Protein AF-A0A3B4XL47-F1 (afdb_monomer_lite)

Sequence (138 aa):
MLAELKRKATQGQLFFLTLLDKLMFMCDVRRRKNTSVSRYYISHEHPVGSTTPDNMAGIGAFLKNAWNKEPVILASCAIGVIGVAIPFISPITKYTGMINSAVPYNYPVPVRDDGNMPDVPAHPSEPKGNNLEWLKNL

Structure (mmCIF, N/CA/C/O backbone):
data_AF-A0A3B4XL47-F1
#
_entry.id   AF-A0A3B4XL47-F1
#
loop_
_atom_site.group_PDB
_atom_site.id
_ato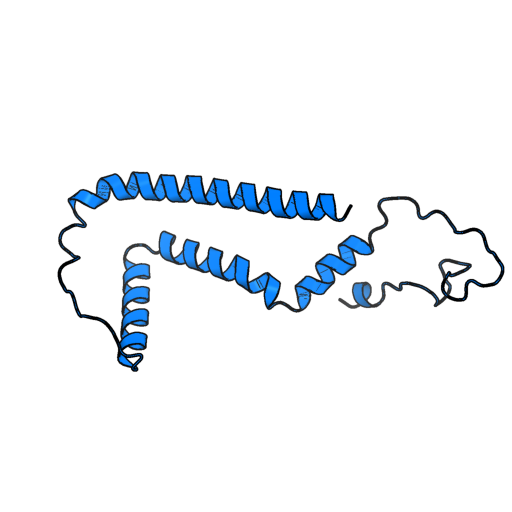m_site.type_symbol
_atom_site.label_atom_id
_atom_site.label_alt_id
_atom_site.label_comp_id
_atom_site.label_asym_id
_atom_site.label_entity_id
_atom_site.label_seq_id
_atom_site.pdbx_PDB_ins_code
_atom_site.Cartn_x
_atom_site.Cartn_y
_atom_site.Cartn_z
_atom_site.occupancy
_atom_site.B_iso_or_equiv
_atom_site.auth_seq_id
_atom_site.auth_comp_id
_atom_site.auth_asym_id
_atom_site.auth_atom_id
_atom_site.pdbx_PDB_model_num
ATOM 1 N N . MET A 1 1 ? -17.818 5.069 -0.609 1.00 46.66 1 MET A N 1
ATOM 2 C CA . MET A 1 1 ? -16.400 5.343 -0.274 1.00 46.66 1 MET A CA 1
ATOM 3 C C . MET A 1 1 ? -15.433 4.351 -0.934 1.00 46.66 1 MET A C 1
ATOM 5 O O . MET A 1 1 ? -14.543 4.796 -1.645 1.00 46.66 1 MET A O 1
ATOM 9 N N . LEU A 1 2 ? -15.646 3.029 -0.821 1.00 39.09 2 LEU A N 1
ATOM 10 C CA . LEU A 1 2 ? -14.848 1.999 -1.523 1.00 39.09 2 LEU A CA 1
ATOM 11 C C . LEU A 1 2 ? -14.862 2.155 -3.063 1.00 39.09 2 LEU A C 1
ATOM 13 O O . LEU A 1 2 ? -13.844 1.980 -3.725 1.00 39.09 2 LEU A O 1
ATOM 17 N N . ALA A 1 3 ? -16.003 2.571 -3.627 1.00 40.97 3 ALA A N 1
ATOM 18 C CA . ALA A 1 3 ? -16.136 2.898 -5.049 1.00 40.97 3 ALA A CA 1
ATOM 19 C C . ALA A 1 3 ? -15.333 4.148 -5.469 1.00 40.97 3 ALA A C 1
ATOM 21 O O . ALA A 1 3 ? -14.905 4.241 -6.614 1.00 40.97 3 ALA A O 1
ATOM 22 N N . GLU A 1 4 ? -15.074 5.078 -4.545 1.00 45.44 4 GLU A N 1
ATOM 23 C CA . GLU A 1 4 ? -14.363 6.335 -4.816 1.00 45.44 4 GLU A CA 1
ATOM 24 C C . GLU A 1 4 ? -12.845 6.139 -4.797 1.00 45.44 4 GLU A C 1
ATOM 26 O O . GLU A 1 4 ? -12.133 6.682 -5.638 1.00 45.44 4 GLU A O 1
ATOM 31 N N . LEU A 1 5 ? -12.357 5.280 -3.897 1.00 47.66 5 LEU A N 1
ATOM 32 C CA . LEU A 1 5 ? -10.972 4.800 -3.890 1.00 47.66 5 LEU A CA 1
ATOM 33 C C . LEU A 1 5 ? -10.679 3.927 -5.107 1.00 47.66 5 LEU A C 1
ATOM 35 O O . LEU A 1 5 ? -9.641 4.107 -5.740 1.00 47.66 5 LEU A O 1
ATOM 39 N N . LYS A 1 6 ? -11.615 3.049 -5.499 1.00 46.25 6 LYS A N 1
ATOM 40 C CA . LYS A 1 6 ? -11.490 2.281 -6.743 1.00 46.25 6 LYS A CA 1
ATOM 41 C C . LYS A 1 6 ? -11.499 3.211 -7.957 1.00 46.25 6 LYS A C 1
ATOM 43 O O . LYS A 1 6 ? -10.642 3.060 -8.813 1.00 46.25 6 LYS A O 1
ATOM 48 N N . ARG A 1 7 ? -12.358 4.242 -7.990 1.00 44.91 7 ARG A N 1
ATOM 49 C CA . ARG A 1 7 ? -12.332 5.273 -9.042 1.00 44.91 7 ARG A CA 1
ATOM 50 C C . ARG A 1 7 ? -11.042 6.084 -9.059 1.00 44.91 7 ARG A C 1
ATOM 52 O O . ARG A 1 7 ? -10.542 6.315 -10.146 1.00 44.91 7 ARG A O 1
ATOM 59 N N . LYS A 1 8 ? -10.461 6.482 -7.923 1.00 45.94 8 LYS A N 1
ATOM 60 C CA . LYS A 1 8 ? -9.172 7.203 -7.900 1.00 45.94 8 LYS A CA 1
ATOM 61 C C . LYS A 1 8 ? -7.982 6.309 -8.259 1.00 45.94 8 LYS A C 1
ATOM 63 O O . LYS A 1 8 ? -7.092 6.774 -8.963 1.00 45.94 8 LYS A O 1
ATOM 68 N N . ALA A 1 9 ? -7.996 5.032 -7.877 1.00 48.78 9 ALA A N 1
ATOM 69 C CA . ALA A 1 9 ? -7.013 4.047 -8.330 1.00 48.78 9 ALA A CA 1
ATOM 70 C C . ALA A 1 9 ? -7.144 3.773 -9.839 1.00 48.78 9 ALA A C 1
ATOM 72 O O . ALA A 1 9 ? -6.142 3.766 -10.547 1.00 48.78 9 ALA A O 1
ATOM 73 N N . THR A 1 10 ? -8.371 3.642 -10.357 1.00 46.25 10 THR A N 1
ATOM 74 C CA . THR A 1 10 ? -8.649 3.483 -11.792 1.00 46.25 10 THR A CA 1
ATOM 75 C C . THR A 1 10 ? -8.356 4.760 -12.576 1.00 46.25 10 THR A C 1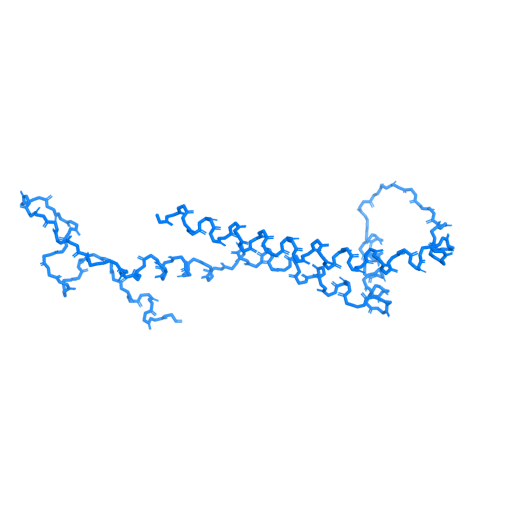
ATOM 77 O O . THR A 1 10 ? -7.837 4.661 -13.677 1.00 46.25 10 THR A O 1
ATOM 80 N N . GLN A 1 11 ? -8.614 5.955 -12.034 1.00 46.81 11 GLN A N 1
ATOM 81 C CA . GLN A 1 11 ? -8.317 7.220 -12.710 1.00 46.81 11 GLN A CA 1
ATOM 82 C C . GLN A 1 11 ? -6.816 7.531 -12.687 1.00 46.81 11 GLN A C 1
ATOM 84 O O . GLN A 1 11 ? -6.295 8.003 -13.689 1.00 46.81 11 GLN A O 1
ATOM 89 N N . GLY A 1 12 ? -6.110 7.204 -11.599 1.00 52.88 12 GLY A N 1
ATOM 90 C CA . GLY A 1 12 ? -4.647 7.228 -11.543 1.00 52.88 12 GLY A CA 1
ATOM 91 C C . GLY A 1 12 ? -4.023 6.222 -12.512 1.00 52.88 12 GLY A C 1
ATOM 92 O O . GLY A 1 12 ? -3.102 6.580 -13.242 1.00 52.88 12 GLY A O 1
ATOM 93 N N . GLN A 1 13 ? -4.583 5.009 -12.614 1.00 49.97 13 GLN A N 1
ATOM 94 C CA . GLN A 1 13 ? -4.195 4.042 -13.645 1.00 49.97 13 GLN A CA 1
ATOM 95 C C . GLN A 1 13 ? -4.476 4.557 -15.057 1.00 49.97 13 GLN A C 1
ATOM 97 O O . GLN A 1 13 ? -3.605 4.427 -15.904 1.00 49.97 13 GLN A O 1
ATOM 102 N N . LEU A 1 14 ? -5.641 5.158 -15.327 1.00 51.78 14 LEU A N 1
ATOM 103 C CA . LEU A 1 14 ? -5.985 5.703 -16.646 1.00 51.78 14 LEU A CA 1
ATOM 104 C C . LEU A 1 14 ? -5.085 6.892 -17.012 1.00 51.78 14 LEU A C 1
ATOM 106 O O . LEU A 1 14 ? -4.706 7.045 -18.168 1.00 51.78 14 LEU A O 1
ATOM 110 N N . PHE A 1 15 ? -4.702 7.724 -16.040 1.00 53.91 15 PHE A N 1
ATOM 111 C CA . PHE A 1 15 ? -3.757 8.824 -16.251 1.00 53.91 15 PHE A CA 1
ATOM 112 C C . PHE A 1 15 ? -2.340 8.301 -16.526 1.00 53.91 15 PHE A C 1
ATOM 114 O O . PHE A 1 15 ? -1.658 8.804 -17.412 1.00 53.91 15 PHE A O 1
ATOM 121 N N . PHE A 1 16 ? -1.914 7.248 -15.823 1.00 55.06 16 PHE A N 1
ATOM 122 C CA . PHE A 1 16 ? -0.626 6.592 -16.053 1.00 55.06 16 PHE A CA 1
ATOM 123 C C . PHE A 1 16 ? -0.598 5.828 -17.387 1.00 55.06 16 PHE A C 1
ATOM 125 O O . PHE A 1 16 ? 0.388 5.916 -18.106 1.00 55.06 16 PHE A O 1
ATOM 132 N N . LEU A 1 17 ? -1.694 5.158 -17.761 1.00 56.34 17 LEU A N 1
ATOM 133 C CA . LEU A 1 17 ? -1.889 4.486 -19.053 1.00 56.34 17 LEU A CA 1
ATOM 134 C C . LEU A 1 17 ? -1.945 5.484 -20.212 1.00 56.34 17 LEU A C 1
ATOM 136 O O . LEU A 1 17 ? -1.297 5.258 -21.219 1.00 56.34 17 LEU A O 1
ATOM 140 N N . THR A 1 18 ? -2.624 6.625 -20.067 1.00 59.47 18 THR A N 1
ATOM 141 C CA . THR A 1 18 ? -2.645 7.671 -21.111 1.00 59.47 18 THR A CA 1
ATOM 142 C C . THR A 1 18 ? -1.319 8.425 -21.221 1.00 59.47 18 THR A C 1
ATOM 144 O O . THR A 1 18 ? -0.952 8.871 -22.310 1.00 59.47 18 THR A O 1
ATOM 147 N N . LEU A 1 19 ? -0.571 8.559 -20.122 1.00 61.72 19 LEU A N 1
ATOM 148 C CA . LEU A 1 19 ? 0.793 9.084 -20.138 1.00 61.72 19 LEU A CA 1
ATOM 149 C C . LEU A 1 19 ? 1.765 8.078 -20.767 1.00 61.72 19 LEU A C 1
ATOM 151 O O . LEU A 1 19 ? 2.599 8.494 -21.564 1.00 61.72 19 LEU A O 1
ATOM 155 N N . LEU A 1 20 ? 1.626 6.781 -20.470 1.00 60.53 20 LEU A N 1
ATOM 156 C CA . LEU A 1 20 ? 2.340 5.688 -21.134 1.00 60.53 20 LEU A CA 1
ATOM 157 C C . LEU A 1 20 ? 1.987 5.609 -22.616 1.00 60.53 20 LEU A C 1
ATOM 159 O O . LEU A 1 20 ? 2.904 5.480 -23.408 1.00 60.53 20 LEU A O 1
ATOM 163 N N . ASP A 1 21 ? 0.727 5.787 -23.012 1.00 60.28 21 ASP A N 1
ATOM 164 C CA . ASP A 1 21 ? 0.330 5.857 -24.420 1.00 60.28 21 ASP A CA 1
ATOM 165 C C . ASP A 1 21 ? 0.938 7.086 -25.095 1.00 60.28 21 ASP A C 1
ATOM 167 O O . ASP A 1 21 ? 1.463 6.971 -26.194 1.00 60.28 21 ASP A O 1
ATOM 171 N N . LYS A 1 22 ? 0.969 8.260 -24.446 1.00 58.53 22 LYS A N 1
ATOM 172 C CA . LYS A 1 22 ? 1.629 9.459 -25.002 1.00 58.53 22 LYS A CA 1
ATOM 173 C C . LYS A 1 22 ? 3.158 9.337 -25.050 1.00 58.53 22 LYS A C 1
ATOM 175 O O . LYS A 1 22 ? 3.764 9.805 -26.012 1.00 58.53 22 LYS A O 1
ATOM 180 N N . LEU A 1 23 ? 3.790 8.696 -24.066 1.00 57.03 23 LEU A N 1
ATOM 181 C CA . LEU A 1 23 ? 5.233 8.406 -24.050 1.00 57.03 23 LEU A CA 1
ATOM 182 C C . LEU A 1 23 ? 5.605 7.311 -25.050 1.00 57.03 23 LEU A C 1
ATOM 184 O O . LEU A 1 23 ? 6.625 7.422 -25.730 1.00 57.03 23 LEU A O 1
ATOM 188 N N . MET A 1 24 ? 4.767 6.288 -25.186 1.00 57.53 24 MET A N 1
ATOM 189 C CA . MET A 1 24 ? 4.910 5.229 -26.175 1.00 57.53 24 MET A CA 1
ATOM 190 C C . MET A 1 24 ? 4.657 5.782 -27.577 1.00 57.53 24 MET A C 1
ATOM 192 O O . MET A 1 24 ? 5.406 5.437 -28.478 1.00 57.53 24 MET A O 1
ATOM 196 N N . PHE A 1 25 ? 3.718 6.715 -27.759 1.00 50.88 25 PHE A N 1
ATOM 197 C CA . PHE A 1 25 ? 3.503 7.437 -29.018 1.00 50.88 25 PHE A CA 1
ATOM 198 C C . PHE A 1 25 ? 4.676 8.375 -29.348 1.00 50.88 25 PHE A C 1
ATOM 200 O O . PHE A 1 25 ? 5.086 8.465 -30.502 1.00 50.88 25 PHE A O 1
ATOM 207 N N . MET A 1 26 ? 5.298 9.017 -28.352 1.00 45.44 26 MET A N 1
ATOM 208 C CA . MET A 1 26 ? 6.544 9.779 -28.538 1.00 45.44 26 MET A CA 1
ATOM 209 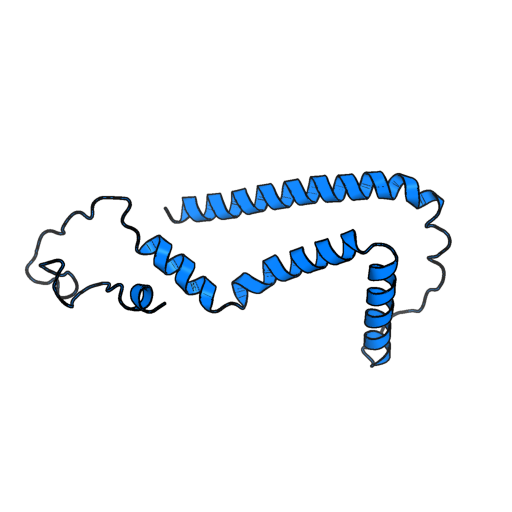C C . MET A 1 26 ? 7.722 8.856 -28.917 1.00 45.44 26 MET A C 1
ATOM 211 O O . MET A 1 26 ? 8.509 9.192 -29.809 1.00 45.44 26 MET A O 1
ATOM 215 N N . CYS A 1 27 ? 7.821 7.669 -28.301 1.00 50.81 27 CYS A N 1
ATOM 216 C CA . CYS A 1 27 ? 8.765 6.621 -28.707 1.00 50.81 27 CYS A CA 1
ATOM 217 C C . CYS A 1 27 ? 8.455 6.090 -30.114 1.00 50.81 27 CYS A C 1
ATOM 219 O O . CYS A 1 27 ? 9.383 5.835 -30.876 1.00 50.81 27 CYS A O 1
ATOM 221 N N . ASP A 1 28 ? 7.183 5.984 -30.500 1.00 48.50 28 ASP A N 1
ATOM 222 C CA . ASP A 1 28 ? 6.749 5.488 -31.809 1.00 48.50 28 ASP A CA 1
ATOM 223 C C . ASP A 1 28 ? 6.997 6.512 -32.937 1.00 48.50 28 ASP A C 1
ATOM 225 O O . ASP A 1 28 ? 7.498 6.165 -34.011 1.00 48.50 28 ASP A O 1
ATOM 229 N N . VAL A 1 29 ? 6.814 7.812 -32.669 1.00 44.06 29 VAL A N 1
ATOM 230 C CA . VAL A 1 29 ? 7.213 8.902 -33.584 1.00 44.06 29 VAL A CA 1
ATOM 231 C C . VAL A 1 29 ? 8.739 8.957 -33.762 1.00 44.06 29 VAL A C 1
ATOM 233 O O . VAL A 1 29 ? 9.224 9.275 -34.853 1.00 44.06 29 VAL A O 1
ATOM 236 N N . ARG A 1 30 ? 9.527 8.581 -32.742 1.00 47.16 30 ARG A N 1
ATOM 237 C CA . ARG A 1 30 ? 10.988 8.415 -32.871 1.00 47.16 30 ARG A CA 1
ATOM 238 C C . ARG A 1 30 ? 11.382 7.086 -33.544 1.00 47.16 30 ARG A C 1
ATOM 240 O O . ARG A 1 30 ? 12.342 7.075 -34.316 1.00 47.16 30 ARG A O 1
ATOM 247 N N . ARG A 1 31 ? 10.602 6.010 -33.375 1.00 45.53 31 ARG A N 1
ATOM 248 C CA . ARG A 1 31 ? 10.744 4.712 -34.070 1.00 45.53 31 ARG A CA 1
ATOM 249 C C . ARG A 1 31 ? 10.506 4.832 -35.581 1.00 45.53 31 ARG A C 1
ATOM 251 O O . ARG A 1 31 ? 11.209 4.185 -36.358 1.00 45.53 31 ARG A O 1
ATOM 258 N N . ARG A 1 32 ? 9.601 5.710 -36.033 1.00 42.44 32 ARG A N 1
ATOM 259 C CA . ARG A 1 32 ? 9.374 5.997 -37.469 1.00 42.44 32 ARG A CA 1
ATOM 260 C C . ARG A 1 32 ? 10.582 6.596 -38.198 1.00 42.44 32 ARG A C 1
ATOM 262 O O . ARG A 1 32 ? 10.723 6.373 -39.393 1.00 42.44 32 ARG A O 1
ATOM 269 N N . LYS A 1 33 ? 11.459 7.340 -37.513 1.00 43.25 33 LYS A N 1
ATOM 270 C CA . LYS A 1 33 ? 12.679 7.894 -38.137 1.00 43.25 33 LYS A CA 1
ATOM 271 C C . LYS A 1 33 ? 13.877 6.938 -38.088 1.00 43.25 33 LYS A C 1
ATOM 273 O O . LYS A 1 33 ? 14.808 7.120 -38.860 1.00 43.25 33 LYS A O 1
ATOM 278 N N . ASN A 1 34 ? 13.842 5.914 -37.228 1.00 46.16 34 ASN A N 1
ATOM 279 C CA . ASN A 1 34 ? 14.909 4.910 -37.096 1.00 46.16 34 ASN A CA 1
ATOM 280 C C . ASN A 1 34 ? 14.610 3.589 -37.845 1.00 46.16 34 ASN A C 1
ATOM 282 O O . ASN A 1 34 ? 15.488 2.752 -38.044 1.00 46.16 34 ASN A O 1
ATOM 286 N N . THR A 1 35 ? 13.372 3.388 -38.304 1.00 41.41 35 THR A N 1
ATOM 287 C CA . THR A 1 35 ? 12.940 2.179 -39.034 1.00 41.41 35 THR A CA 1
ATOM 288 C C . THR A 1 35 ? 13.492 2.077 -40.458 1.00 41.41 35 THR A C 1
ATOM 290 O O . THR A 1 35 ? 13.480 0.980 -41.011 1.00 41.41 35 THR A O 1
ATOM 293 N N . SER A 1 36 ? 14.042 3.151 -41.046 1.00 42.81 36 SER A N 1
ATOM 294 C CA . SER A 1 36 ? 14.777 3.035 -42.319 1.00 42.81 36 SER A CA 1
ATOM 295 C C . SER A 1 36 ? 16.180 2.441 -42.142 1.00 42.81 36 SER A C 1
ATOM 297 O O . SER A 1 36 ? 16.720 1.875 -43.088 1.00 42.81 36 SER A O 1
ATOM 299 N N . VAL A 1 37 ? 16.755 2.523 -40.936 1.00 45.34 37 VAL A N 1
ATOM 300 C CA . VAL A 1 37 ? 18.109 2.028 -40.619 1.00 45.34 37 VAL A CA 1
ATOM 301 C C . VAL A 1 37 ? 18.062 0.693 -39.859 1.00 45.34 37 VAL A C 1
ATOM 303 O O . VAL A 1 37 ? 18.963 -0.133 -39.978 1.00 45.34 37 VAL A O 1
ATOM 306 N N . SER A 1 38 ? 16.971 0.412 -39.142 1.00 41.38 38 SER A N 1
ATOM 307 C CA . SER A 1 38 ? 16.799 -0.794 -38.315 1.00 41.38 38 SER A CA 1
ATOM 308 C C . SER A 1 38 ? 16.393 -2.071 -39.079 1.00 41.38 38 SER A C 1
ATOM 310 O O . SER A 1 38 ? 16.033 -3.065 -38.448 1.00 41.38 38 SER A O 1
ATOM 312 N N . ARG A 1 39 ? 16.432 -2.082 -40.420 1.00 40.75 39 ARG A N 1
ATOM 313 C CA . ARG A 1 39 ? 16.162 -3.294 -41.222 1.00 40.75 39 ARG A CA 1
ATOM 314 C C . ARG A 1 39 ? 17.395 -4.207 -41.364 1.00 40.75 39 ARG A C 1
ATOM 316 O O . ARG A 1 39 ? 17.245 -5.362 -41.730 1.00 40.75 39 ARG A O 1
ATOM 323 N N . TYR A 1 40 ? 18.599 -3.729 -41.036 1.00 47.50 40 TYR A N 1
ATOM 324 C CA . TYR A 1 40 ? 19.850 -4.459 -41.312 1.00 47.50 40 TYR A CA 1
ATOM 325 C C . TYR A 1 40 ? 20.391 -5.323 -40.158 1.00 47.50 40 TYR A C 1
ATOM 327 O O . TYR A 1 40 ? 21.415 -5.971 -40.330 1.00 47.50 40 TYR A O 1
ATOM 335 N N . TYR A 1 41 ? 19.730 -5.363 -38.993 1.00 47.94 41 TYR A N 1
ATOM 336 C CA . TYR A 1 41 ? 20.188 -6.148 -37.827 1.00 47.94 41 TYR A CA 1
ATOM 337 C C . TYR A 1 41 ? 19.263 -7.311 -37.434 1.00 47.94 41 TYR A C 1
ATOM 339 O O . TYR A 1 41 ? 19.547 -8.020 -36.472 1.00 47.94 41 TYR A O 1
ATOM 347 N N . ILE A 1 42 ? 18.175 -7.533 -38.175 1.00 50.00 42 ILE A N 1
ATOM 348 C CA . ILE A 1 42 ? 17.218 -8.624 -37.943 1.00 50.00 42 ILE A CA 1
ATOM 349 C C . ILE A 1 42 ? 17.363 -9.617 -39.105 1.00 50.00 42 ILE A C 1
ATOM 351 O O . ILE A 1 42 ? 16.558 -9.640 -40.029 1.00 50.00 42 ILE A O 1
ATOM 355 N N . SER A 1 43 ? 18.464 -10.367 -39.136 1.00 43.69 43 SER A N 1
ATOM 356 C CA . SER A 1 43 ? 18.653 -11.507 -40.057 1.00 43.69 43 SER A CA 1
ATOM 357 C C . SER A 1 43 ? 19.637 -12.533 -39.498 1.00 43.69 43 SER A C 1
ATOM 359 O O . SER A 1 43 ? 20.506 -13.029 -40.201 1.00 43.69 43 SER A O 1
ATOM 361 N N . HIS A 1 44 ? 19.497 -12.876 -38.221 1.00 41.09 44 HIS A N 1
ATOM 362 C CA . HIS A 1 44 ? 19.970 -14.174 -37.750 1.00 41.09 44 HIS A CA 1
ATOM 363 C C . HIS A 1 44 ? 18.842 -14.832 -36.964 1.00 41.09 44 HIS A C 1
ATOM 365 O O . HIS A 1 44 ? 18.647 -14.585 -35.776 1.00 41.09 44 HIS A O 1
ATOM 371 N N . GLU A 1 45 ? 18.045 -15.609 -37.690 1.00 50.31 45 GLU A N 1
ATOM 372 C CA . GLU A 1 45 ? 17.098 -16.557 -37.123 1.00 50.31 45 GLU A CA 1
ATOM 373 C C . GLU A 1 45 ? 17.871 -17.692 -36.437 1.00 50.31 45 GLU A C 1
ATOM 375 O O . GLU A 1 45 ? 18.807 -18.242 -37.013 1.00 50.31 45 GLU A O 1
ATOM 380 N N . HIS A 1 46 ? 17.448 -18.079 -35.234 1.00 42.19 46 HIS A N 1
ATOM 381 C CA . HIS A 1 46 ? 17.642 -19.435 -34.722 1.00 42.19 46 HIS A CA 1
ATOM 382 C C . HIS A 1 46 ? 16.301 -19.926 -34.147 1.00 42.19 46 HIS A C 1
ATOM 384 O O . HIS A 1 46 ? 15.634 -19.165 -33.439 1.00 42.19 46 HIS A O 1
ATOM 390 N N . PRO A 1 47 ? 15.862 -21.150 -34.492 1.00 50.81 47 PRO A N 1
ATOM 391 C CA . PRO A 1 47 ? 14.515 -21.623 -34.212 1.00 50.81 47 PRO A CA 1
ATOM 392 C C . PRO A 1 47 ? 14.366 -22.137 -32.773 1.00 50.81 47 PRO A C 1
ATOM 394 O O . PRO A 1 47 ? 15.250 -22.783 -32.225 1.00 50.81 47 PRO A O 1
ATOM 397 N N . VAL A 1 48 ? 13.201 -21.826 -32.205 1.00 45.88 48 VAL A N 1
ATOM 398 C CA . VAL A 1 48 ? 12.384 -22.571 -31.229 1.00 45.88 48 VAL A CA 1
ATOM 399 C C . VAL A 1 48 ? 13.047 -23.735 -30.466 1.00 45.88 48 VAL A C 1
ATOM 401 O O . VAL A 1 48 ? 13.270 -24.805 -31.021 1.00 45.88 48 VAL A O 1
ATOM 404 N N . GLY A 1 49 ? 13.099 -23.588 -29.134 1.00 47.28 49 GLY A N 1
ATOM 405 C CA . GLY A 1 49 ? 12.609 -24.636 -28.228 1.00 47.28 49 GLY A CA 1
ATOM 406 C C . GLY A 1 49 ? 13.632 -25.450 -27.432 1.00 47.28 49 GLY A C 1
ATOM 407 O O . GLY A 1 49 ? 13.784 -26.634 -27.692 1.00 47.28 49 GLY A O 1
ATOM 408 N N . SER A 1 50 ? 14.205 -24.876 -26.369 1.00 40.50 50 SER A N 1
ATOM 409 C CA . SER A 1 50 ? 14.633 -25.619 -25.166 1.00 40.50 50 SER A CA 1
ATOM 410 C C . SER A 1 50 ? 15.083 -24.645 -24.077 1.00 40.50 50 SER A C 1
ATOM 412 O O . SER A 1 50 ? 15.968 -23.833 -24.318 1.00 40.50 50 SER A O 1
ATOM 414 N N . THR A 1 51 ? 14.494 -24.696 -22.878 1.00 52.78 51 THR A N 1
ATOM 415 C CA . THR A 1 51 ? 14.967 -23.934 -21.708 1.00 52.78 51 THR A CA 1
ATOM 416 C C . THR A 1 51 ? 16.248 -24.570 -21.168 1.00 52.78 51 THR A C 1
ATOM 418 O O . THR A 1 51 ? 16.209 -25.528 -20.396 1.00 52.78 51 THR A O 1
ATOM 421 N N . THR A 1 52 ? 17.384 -24.045 -21.604 1.00 56.78 52 THR A N 1
ATOM 422 C CA . THR A 1 52 ? 18.742 -24.510 -21.288 1.00 56.78 52 THR A CA 1
ATOM 423 C C . THR A 1 52 ? 19.582 -23.273 -20.854 1.00 56.78 52 THR A C 1
ATOM 425 O O . THR A 1 52 ? 19.172 -22.136 -21.121 1.00 56.78 52 THR A O 1
ATOM 428 N N . PRO A 1 53 ? 20.683 -23.411 -20.081 1.00 55.50 53 PRO A N 1
ATOM 429 C CA . PRO A 1 53 ? 21.536 -22.311 -19.575 1.00 55.50 53 PRO A CA 1
ATOM 430 C C . PRO A 1 53 ? 22.033 -21.269 -20.600 1.00 55.50 53 PRO A C 1
ATOM 432 O O . PRO A 1 53 ? 22.420 -20.164 -20.216 1.00 55.50 53 PRO A O 1
ATOM 435 N N . ASP A 1 54 ? 21.991 -21.582 -21.889 1.00 57.19 54 ASP A N 1
ATOM 436 C CA . ASP A 1 54 ? 22.253 -20.683 -23.018 1.00 57.19 54 ASP A CA 1
ATOM 437 C C . ASP A 1 54 ? 21.237 -19.528 -23.130 1.00 57.19 54 ASP A C 1
ATOM 439 O O . ASP A 1 54 ? 21.614 -18.393 -23.430 1.00 57.19 54 ASP A O 1
ATOM 443 N N . ASN A 1 55 ? 19.967 -19.762 -22.791 1.00 60.59 55 ASN A N 1
ATOM 444 C CA . ASN A 1 55 ? 18.922 -18.730 -22.826 1.00 60.59 55 ASN A CA 1
ATOM 445 C C . ASN A 1 55 ? 19.138 -17.647 -21.760 1.00 60.59 55 ASN A C 1
ATOM 447 O O . ASN A 1 55 ? 18.928 -16.459 -22.011 1.00 60.59 55 ASN A O 1
ATOM 451 N N . MET A 1 56 ? 19.609 -18.043 -20.572 1.00 61.19 56 MET A N 1
ATOM 452 C CA . MET A 1 56 ? 19.945 -17.111 -19.489 1.00 61.19 56 MET A CA 1
ATOM 453 C C . MET A 1 56 ? 21.146 -16.235 -19.863 1.00 61.19 56 MET A C 1
ATOM 455 O O . MET A 1 56 ? 21.160 -15.037 -19.566 1.00 61.19 56 MET A O 1
ATOM 459 N N . ALA A 1 57 ? 22.123 -16.806 -20.576 1.00 65.56 57 ALA A N 1
ATOM 460 C CA . ALA A 1 57 ? 23.246 -16.056 -21.129 1.00 65.56 57 ALA A CA 1
ATOM 461 C C . ALA A 1 57 ? 22.794 -15.068 -22.226 1.00 65.56 57 ALA A C 1
ATOM 463 O O . ALA A 1 57 ? 23.268 -13.928 -22.263 1.00 65.56 57 ALA A O 1
ATOM 464 N N . GLY A 1 58 ? 21.824 -15.458 -23.062 1.00 71.81 58 GLY A N 1
ATOM 465 C CA . GLY A 1 58 ? 21.234 -14.602 -24.098 1.00 71.81 58 GLY A CA 1
ATOM 466 C C . GLY A 1 58 ? 20.476 -13.389 -23.544 1.00 71.81 58 GLY A C 1
ATOM 467 O O . GLY A 1 58 ? 20.662 -12.270 -24.030 1.00 71.81 58 GLY A O 1
ATOM 468 N N . ILE A 1 59 ? 19.685 -13.572 -22.480 1.00 75.69 59 ILE A N 1
ATOM 469 C CA . ILE A 1 59 ? 18.943 -12.476 -21.829 1.00 75.69 59 ILE A CA 1
ATOM 470 C C . ILE A 1 59 ? 19.905 -11.460 -21.195 1.00 75.69 59 ILE A C 1
ATOM 472 O O . ILE A 1 59 ? 19.719 -10.251 -21.350 1.00 75.69 59 ILE A O 1
ATOM 476 N N . GLY A 1 60 ? 20.968 -11.926 -20.530 1.00 76.44 60 GLY A N 1
ATOM 477 C CA . GLY A 1 60 ? 21.980 -11.049 -19.932 1.00 76.44 60 GLY A CA 1
ATOM 478 C C . GLY A 1 60 ? 22.755 -10.227 -20.970 1.00 76.44 60 GLY A C 1
ATOM 479 O O . GLY A 1 60 ? 22.962 -9.023 -20.785 1.00 76.44 60 GLY A O 1
ATOM 480 N N . ALA A 1 61 ? 23.130 -10.845 -22.094 1.00 79.50 61 ALA A N 1
ATOM 481 C CA . ALA A 1 61 ? 23.785 -10.152 -23.205 1.00 79.50 61 ALA A CA 1
ATOM 482 C C . ALA A 1 61 ? 22.860 -9.109 -23.860 1.00 79.50 61 ALA A C 1
ATOM 484 O O . ALA A 1 61 ? 23.301 -7.994 -24.163 1.00 79.50 61 ALA A O 1
ATOM 485 N N . PHE A 1 62 ? 21.570 -9.430 -24.013 1.00 77.94 62 PHE A N 1
ATOM 486 C CA . PHE A 1 62 ? 20.561 -8.502 -24.525 1.00 77.94 62 PHE A CA 1
ATOM 487 C C . PHE A 1 62 ? 20.345 -7.308 -23.588 1.00 77.94 62 PHE A C 1
ATOM 489 O O . PHE A 1 62 ? 20.356 -6.174 -24.061 1.00 77.94 62 PHE A O 1
ATOM 496 N N . 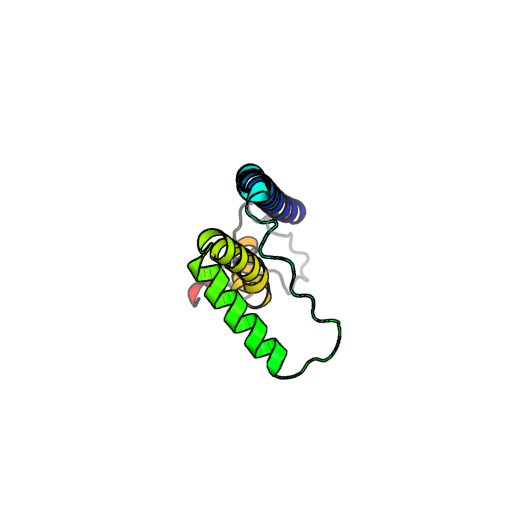LEU A 1 63 ? 20.231 -7.527 -22.271 1.00 82.00 63 LEU A N 1
ATOM 497 C CA . LEU A 1 63 ? 20.092 -6.442 -21.289 1.00 82.00 63 LEU A CA 1
ATOM 498 C C . LEU A 1 63 ? 21.298 -5.497 -21.306 1.00 82.00 63 LEU A C 1
ATOM 500 O O . LEU A 1 63 ? 21.123 -4.278 -21.319 1.00 82.00 63 LEU A O 1
ATOM 504 N N . LYS A 1 64 ? 22.522 -6.040 -21.364 1.00 80.94 64 LYS A N 1
ATOM 505 C CA . LYS A 1 64 ? 23.750 -5.232 -21.436 1.00 80.94 64 LYS A CA 1
ATOM 506 C C . LYS A 1 64 ? 23.815 -4.407 -22.726 1.00 80.94 64 LYS A C 1
ATOM 508 O O . LYS A 1 64 ? 24.195 -3.239 -22.699 1.00 80.94 64 LYS A O 1
ATOM 513 N N . ASN A 1 65 ? 23.410 -4.992 -23.851 1.00 82.69 65 ASN A N 1
ATOM 514 C CA . ASN A 1 65 ? 23.331 -4.286 -25.128 1.00 82.69 65 ASN A CA 1
ATOM 515 C C . ASN A 1 65 ? 22.219 -3.215 -25.135 1.00 82.69 65 ASN A C 1
ATOM 517 O O . ASN A 1 65 ? 22.445 -2.103 -25.610 1.00 82.69 65 ASN A O 1
ATOM 521 N N . ALA A 1 66 ? 21.048 -3.514 -24.569 1.00 82.88 66 ALA A N 1
ATOM 522 C CA . ALA A 1 66 ? 19.921 -2.587 -24.467 1.00 82.88 66 ALA A CA 1
ATOM 523 C C . ALA A 1 66 ? 20.226 -1.395 -23.544 1.00 82.88 66 ALA A C 1
ATOM 525 O O . ALA A 1 66 ? 19.857 -0.270 -23.873 1.00 82.88 66 ALA A O 1
ATOM 526 N N . TRP A 1 67 ? 20.975 -1.600 -22.453 1.00 85.50 67 TRP A N 1
ATOM 527 C CA . TRP A 1 67 ? 21.435 -0.512 -21.582 1.00 85.50 67 TRP A CA 1
ATOM 528 C C . TRP A 1 67 ? 22.425 0.429 -22.288 1.00 85.50 67 TRP A C 1
ATOM 530 O O . TRP A 1 67 ? 22.382 1.637 -22.081 1.00 85.50 67 TRP A O 1
ATOM 540 N N . ASN A 1 68 ? 23.287 -0.100 -23.162 1.00 84.81 68 ASN A N 1
ATOM 541 C CA . ASN A 1 68 ? 24.260 0.710 -23.902 1.00 84.81 68 ASN A CA 1
ATOM 542 C C . ASN A 1 68 ? 23.644 1.479 -25.081 1.00 84.81 68 ASN A C 1
ATOM 544 O O . ASN A 1 68 ? 24.121 2.561 -25.413 1.00 84.81 68 ASN A O 1
ATOM 548 N N . LYS A 1 69 ? 22.615 0.923 -25.735 1.00 82.44 69 LYS A N 1
ATOM 549 C CA . LYS A 1 69 ? 21.977 1.554 -26.902 1.00 82.44 69 LYS A CA 1
ATOM 550 C C . LYS A 1 69 ? 20.814 2.467 -26.525 1.00 82.44 69 LYS A C 1
ATOM 552 O O . LYS A 1 69 ? 20.722 3.575 -27.043 1.00 82.44 69 LYS A O 1
ATOM 557 N N . GLU A 1 70 ? 19.925 2.010 -25.644 1.00 80.88 70 GLU A N 1
ATOM 558 C CA . GLU A 1 70 ? 18.667 2.694 -25.322 1.00 80.88 70 GLU A CA 1
ATOM 559 C C . GLU A 1 70 ? 18.354 2.626 -23.809 1.00 80.88 70 GLU A C 1
ATOM 561 O O . GLU A 1 70 ? 17.335 2.059 -23.396 1.00 80.88 70 GLU A O 1
ATOM 566 N N . PRO A 1 71 ? 19.197 3.239 -22.949 1.00 79.69 71 PRO A N 1
ATOM 567 C CA . PRO A 1 71 ? 19.066 3.135 -21.490 1.00 79.69 71 PRO A CA 1
ATOM 568 C C . PRO A 1 71 ? 17.727 3.670 -20.966 1.00 79.69 71 PRO A C 1
ATOM 570 O O . PRO A 1 71 ? 17.167 3.135 -20.015 1.00 79.69 71 PRO A O 1
ATOM 573 N N . VAL A 1 72 ? 17.175 4.702 -21.611 1.00 84.44 72 VAL A N 1
ATOM 574 C CA . VAL A 1 72 ? 15.911 5.340 -21.206 1.00 84.44 72 VAL A CA 1
ATOM 575 C C . VAL A 1 72 ? 14.715 4.393 -21.371 1.00 84.44 72 VAL A C 1
ATOM 577 O O . VAL A 1 72 ? 13.807 4.369 -20.536 1.00 84.44 72 VAL A O 1
ATOM 580 N N . ILE A 1 73 ? 14.710 3.575 -22.425 1.00 83.44 73 ILE A N 1
ATOM 581 C CA . ILE A 1 73 ? 13.611 2.639 -22.698 1.00 83.44 73 ILE A CA 1
ATOM 582 C C . ILE A 1 73 ? 13.707 1.441 -21.748 1.00 83.44 73 ILE A C 1
ATOM 584 O O . ILE A 1 73 ? 12.701 1.029 -21.170 1.00 83.44 73 ILE A O 1
ATOM 588 N N . LEU A 1 74 ? 14.920 0.939 -21.502 1.00 86.50 74 LEU A N 1
ATOM 589 C CA . LEU A 1 74 ? 15.133 -0.156 -20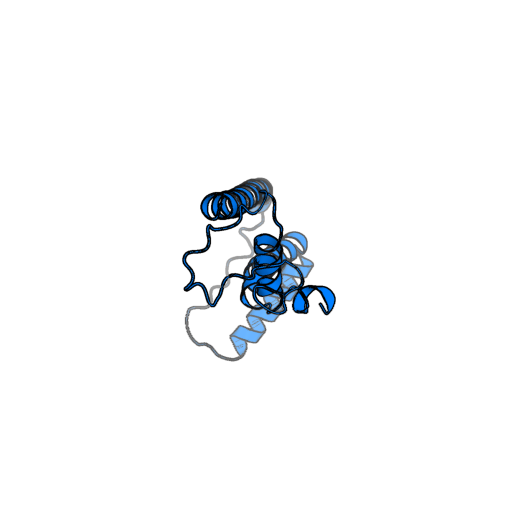.559 1.00 86.50 74 LEU A CA 1
ATOM 590 C C . LEU A 1 74 ? 14.786 0.253 -19.116 1.00 86.50 74 LEU A C 1
ATOM 592 O O . LEU A 1 74 ? 14.084 -0.484 -18.424 1.00 86.50 74 LEU A O 1
ATOM 596 N N . ALA A 1 75 ? 15.204 1.445 -18.683 1.00 88.62 75 ALA A N 1
ATOM 597 C CA . ALA A 1 75 ? 14.888 1.967 -17.354 1.00 88.62 75 ALA A CA 1
ATOM 598 C C . ALA A 1 75 ? 13.383 2.209 -17.162 1.00 88.62 75 ALA A C 1
ATOM 600 O O . ALA A 1 75 ? 12.834 1.845 -16.124 1.00 88.62 75 ALA A O 1
ATOM 601 N N . SER A 1 76 ? 12.694 2.777 -18.158 1.00 86.69 76 SER A N 1
ATOM 602 C CA . SER A 1 76 ? 11.247 3.018 -18.055 1.00 86.69 76 SER A CA 1
ATOM 603 C C . SER A 1 76 ? 10.448 1.714 -17.983 1.00 86.69 76 SER A C 1
ATOM 605 O O . SER A 1 76 ? 9.552 1.599 -17.146 1.00 86.69 76 SER A O 1
ATOM 607 N N . CYS A 1 77 ? 10.819 0.704 -18.776 1.00 87.50 77 CYS A N 1
ATOM 608 C CA . CYS A 1 77 ? 10.226 -0.631 -18.696 1.00 87.50 77 CYS A CA 1
ATOM 609 C C . CYS A 1 77 ? 10.467 -1.276 -17.321 1.00 87.50 77 CYS A C 1
ATOM 611 O O . CYS A 1 77 ? 9.524 -1.751 -16.686 1.00 87.50 77 CYS A O 1
ATOM 613 N N . ALA A 1 78 ? 11.704 -1.223 -16.814 1.00 89.25 78 ALA A N 1
ATOM 614 C CA . ALA A 1 78 ? 12.048 -1.772 -15.504 1.00 89.25 78 ALA A CA 1
ATOM 615 C C . ALA A 1 78 ? 11.252 -1.105 -14.371 1.00 89.25 78 ALA A C 1
ATOM 617 O O . ALA A 1 78 ? 10.653 -1.800 -13.552 1.00 89.25 78 ALA A O 1
ATOM 618 N N . ILE A 1 79 ? 11.180 0.230 -14.350 1.00 89.94 79 ILE A N 1
ATOM 619 C CA . ILE A 1 79 ? 10.403 0.977 -13.349 1.00 89.94 79 ILE A CA 1
ATOM 620 C C . ILE A 1 79 ? 8.910 0.646 -13.459 1.00 89.94 79 ILE A C 1
ATOM 622 O O . ILE A 1 79 ? 8.253 0.489 -12.434 1.00 89.94 79 ILE A O 1
ATOM 626 N N . GLY A 1 80 ? 8.376 0.491 -14.674 1.00 90.88 80 GLY A N 1
ATOM 627 C CA . GLY A 1 80 ? 6.983 0.094 -14.887 1.00 90.88 80 GLY A CA 1
ATOM 628 C C . GLY A 1 80 ? 6.664 -1.277 -14.287 1.00 90.88 80 GLY A C 1
ATOM 629 O O . GLY A 1 80 ? 5.692 -1.414 -13.545 1.00 90.88 80 GLY A O 1
ATOM 630 N N . VAL A 1 81 ? 7.512 -2.276 -14.544 1.00 92.19 81 VAL A N 1
ATOM 631 C CA . VAL A 1 81 ? 7.343 -3.631 -13.989 1.00 92.19 81 VAL A CA 1
ATOM 632 C C . VAL A 1 81 ? 7.482 -3.620 -12.466 1.00 92.19 81 VAL A C 1
ATOM 634 O O . VAL A 1 81 ? 6.644 -4.184 -11.762 1.00 92.19 81 VAL A O 1
ATOM 637 N N . ILE A 1 82 ? 8.501 -2.936 -11.947 1.00 92.19 82 ILE A N 1
ATOM 638 C CA . ILE A 1 82 ? 8.752 -2.825 -10.507 1.00 92.19 82 ILE A CA 1
ATOM 639 C C . ILE A 1 82 ? 7.585 -2.114 -9.805 1.00 92.19 82 ILE A C 1
ATOM 641 O O . ILE A 1 82 ? 7.115 -2.584 -8.770 1.00 92.19 82 ILE A O 1
ATOM 645 N N . GLY A 1 83 ? 7.067 -1.029 -10.381 1.00 89.19 83 GLY A N 1
ATOM 646 C CA . GLY A 1 83 ? 5.946 -0.272 -9.823 1.00 89.19 83 GLY A CA 1
ATOM 647 C C . GLY A 1 83 ? 4.650 -1.077 -9.727 1.00 89.19 83 GLY A C 1
ATOM 648 O O . GLY A 1 83 ? 3.867 -0.858 -8.806 1.00 89.19 83 GLY A O 1
ATOM 649 N N . VAL A 1 84 ? 4.440 -2.040 -10.629 1.00 90.56 84 VAL A N 1
ATOM 650 C CA . VAL A 1 84 ? 3.301 -2.967 -10.554 1.00 90.56 84 VAL A CA 1
ATOM 651 C C . VAL A 1 84 ? 3.566 -4.098 -9.565 1.00 90.56 84 VAL A C 1
ATOM 653 O O . VAL A 1 84 ? 2.655 -4.478 -8.840 1.00 90.56 84 VAL A O 1
ATOM 656 N N . ALA A 1 85 ? 4.788 -4.629 -9.497 1.00 90.38 85 ALA A N 1
ATOM 657 C CA . ALA A 1 85 ? 5.107 -5.778 -8.649 1.00 90.38 85 ALA A CA 1
ATOM 658 C C . ALA A 1 85 ? 5.228 -5.428 -7.152 1.00 90.38 85 ALA A C 1
ATOM 660 O O . ALA A 1 85 ? 4.740 -6.179 -6.304 1.00 90.38 85 ALA A O 1
ATOM 661 N N . ILE A 1 86 ? 5.845 -4.288 -6.811 1.00 91.50 86 ILE A N 1
ATOM 662 C CA . ILE A 1 86 ? 6.118 -3.883 -5.418 1.00 91.50 86 ILE A CA 1
ATOM 663 C C . ILE A 1 86 ? 4.855 -3.863 -4.538 1.00 91.50 86 ILE A C 1
ATOM 665 O O . ILE A 1 86 ? 4.916 -4.413 -3.436 1.00 91.50 86 ILE A O 1
ATOM 669 N N . PRO A 1 87 ? 3.713 -3.284 -4.962 1.00 87.75 87 PRO A N 1
ATOM 670 C CA . PRO A 1 87 ? 2.519 -3.224 -4.123 1.00 87.75 87 PRO A CA 1
ATOM 671 C C . PRO A 1 87 ? 1.988 -4.593 -3.680 1.00 87.75 87 PRO A C 1
ATOM 673 O O . PRO A 1 87 ? 1.439 -4.678 -2.583 1.00 87.75 87 PRO A O 1
ATOM 676 N N . PHE A 1 88 ? 2.169 -5.645 -4.490 1.00 86.69 88 PHE A N 1
ATOM 677 C CA . PHE A 1 88 ? 1.694 -7.001 -4.181 1.00 86.69 88 PHE A CA 1
ATOM 678 C C . PHE A 1 88 ? 2.639 -7.783 -3.269 1.00 86.69 88 PHE A C 1
ATOM 680 O O . PHE A 1 88 ? 2.187 -8.641 -2.517 1.00 86.69 88 PHE A O 1
ATOM 687 N N . ILE A 1 89 ? 3.940 -7.499 -3.337 1.00 89.62 89 ILE A N 1
ATOM 688 C CA . ILE A 1 89 ? 4.961 -8.201 -2.547 1.00 89.62 89 ILE A CA 1
ATOM 689 C C . ILE A 1 89 ? 5.185 -7.494 -1.203 1.00 89.62 89 ILE A C 1
ATOM 691 O O . ILE A 1 89 ? 5.565 -8.126 -0.218 1.00 89.62 89 ILE A O 1
ATOM 695 N N . SER A 1 90 ? 4.956 -6.180 -1.144 1.00 87.50 90 SER A N 1
ATOM 696 C CA . SER A 1 90 ? 5.279 -5.383 0.035 1.00 87.50 90 SER A CA 1
ATOM 697 C C . SER A 1 90 ? 4.308 -5.639 1.198 1.00 87.50 90 SER A C 1
ATOM 699 O O . SER A 1 90 ? 3.111 -5.359 1.071 1.00 87.50 90 SER A O 1
ATOM 701 N N . PRO A 1 91 ? 4.801 -6.058 2.381 1.00 86.31 91 PRO A N 1
ATOM 702 C CA . PRO A 1 91 ? 3.969 -6.190 3.579 1.00 86.31 91 PRO A CA 1
ATOM 703 C C . PRO A 1 91 ? 3.486 -4.829 4.112 1.00 86.31 91 PRO A C 1
ATOM 705 O O . PRO A 1 91 ? 2.540 -4.771 4.897 1.00 86.31 91 PRO A O 1
ATOM 708 N N . ILE A 1 92 ? 4.098 -3.724 3.666 1.00 87.88 92 ILE A N 1
ATOM 709 C CA . ILE A 1 92 ? 3.792 -2.361 4.124 1.00 87.88 92 ILE A CA 1
ATOM 710 C C . ILE A 1 92 ? 2.508 -1.829 3.475 1.00 87.88 92 ILE A C 1
ATOM 712 O O . ILE A 1 92 ? 1.795 -1.026 4.080 1.00 87.88 92 ILE A O 1
ATOM 716 N N . THR A 1 93 ? 2.146 -2.322 2.285 1.00 88.00 93 THR A N 1
ATOM 717 C CA . THR A 1 93 ? 0.926 -1.903 1.575 1.00 88.00 93 THR A CA 1
ATOM 718 C C . THR A 1 93 ? -0.333 -2.115 2.426 1.00 88.00 93 THR A C 1
ATOM 720 O O . THR A 1 93 ? -1.273 -1.331 2.335 1.00 88.00 93 THR A O 1
ATOM 723 N N . LYS A 1 94 ? -0.348 -3.105 3.331 1.00 88.94 94 LYS A N 1
ATOM 724 C CA . LYS A 1 94 ? -1.454 -3.316 4.282 1.00 88.94 94 LYS A CA 1
ATOM 725 C C . LYS A 1 94 ? -1.726 -2.077 5.147 1.00 88.94 94 LYS A C 1
ATOM 727 O O . LYS A 1 94 ? -2.883 -1.685 5.312 1.00 88.94 94 LYS A O 1
ATOM 732 N N . TYR A 1 95 ? -0.677 -1.442 5.671 1.00 91.00 95 TYR A N 1
ATOM 733 C CA . TYR A 1 95 ? -0.807 -0.296 6.572 1.00 91.00 95 TYR A CA 1
ATOM 734 C C . TYR A 1 95 ? -1.378 0.934 5.868 1.00 91.00 95 TYR A C 1
ATOM 736 O O . TYR A 1 95 ? -2.132 1.680 6.484 1.00 91.00 95 TYR A O 1
ATOM 744 N N . THR A 1 96 ? -1.127 1.109 4.564 1.00 90.81 96 THR A N 1
ATOM 745 C CA . THR A 1 96 ? -1.719 2.221 3.798 1.00 90.81 96 THR A CA 1
ATOM 746 C C . THR A 1 96 ? -3.251 2.159 3.801 1.00 90.81 96 THR A C 1
ATOM 748 O O . THR A 1 96 ? -3.923 3.165 4.029 1.00 90.81 96 THR A O 1
ATOM 751 N N . GLY A 1 97 ? -3.817 0.957 3.636 1.00 90.12 97 GLY A N 1
ATOM 752 C CA . GLY A 1 97 ? -5.263 0.744 3.679 1.00 90.12 97 GLY A CA 1
ATOM 753 C C . GLY A 1 97 ? -5.830 0.942 5.083 1.00 90.12 97 GLY A C 1
ATOM 754 O O . GLY A 1 97 ? -6.861 1.598 5.242 1.00 90.12 97 GLY A O 1
ATOM 755 N N . MET A 1 98 ? -5.126 0.434 6.099 1.00 92.81 98 MET A N 1
ATOM 756 C CA . MET A 1 98 ? -5.521 0.597 7.500 1.00 92.81 98 MET A CA 1
ATOM 757 C C . MET A 1 98 ? -5.540 2.072 7.921 1.00 92.81 98 MET A C 1
ATOM 759 O O . MET A 1 98 ? -6.533 2.512 8.496 1.00 92.81 98 MET A O 1
ATOM 763 N N . ILE A 1 99 ? -4.514 2.857 7.565 1.00 94.50 99 ILE A N 1
ATOM 764 C CA . ILE A 1 99 ? -4.451 4.301 7.850 1.00 94.50 99 ILE A CA 1
ATOM 765 C C . ILE A 1 99 ? -5.648 5.010 7.220 1.00 94.50 99 ILE A C 1
ATOM 767 O O . ILE A 1 99 ? -6.371 5.729 7.901 1.00 94.50 99 ILE A O 1
ATOM 771 N N . ASN A 1 100 ? -5.908 4.760 5.938 1.00 93.44 100 ASN A N 1
ATOM 772 C CA . ASN A 1 100 ? -6.999 5.423 5.234 1.00 93.44 100 ASN A CA 1
ATOM 773 C C . ASN A 1 100 ? -8.386 5.076 5.810 1.00 93.44 100 ASN A C 1
ATOM 775 O O . ASN A 1 100 ? -9.288 5.906 5.774 1.00 93.44 100 ASN A O 1
ATOM 779 N N . SER A 1 101 ? -8.561 3.870 6.360 1.00 91.19 101 SER A N 1
ATOM 780 C CA . SER A 1 101 ? -9.798 3.489 7.059 1.00 91.19 101 SER A CA 1
ATOM 781 C C . SER A 1 101 ? -9.923 4.076 8.468 1.00 91.19 101 SER A C 1
ATOM 783 O O . SER A 1 101 ? -11.035 4.250 8.956 1.00 91.19 101 SER A O 1
ATOM 785 N N . ALA A 1 102 ? -8.796 4.374 9.117 1.00 92.31 102 ALA A N 1
ATOM 786 C CA . ALA A 1 102 ? -8.751 4.874 10.486 1.00 92.31 102 ALA A CA 1
ATOM 787 C C . ALA A 1 102 ? -8.976 6.389 10.586 1.00 92.31 102 ALA A C 1
ATOM 789 O O . ALA A 1 102 ? -9.281 6.877 11.669 1.00 92.31 102 ALA A O 1
ATOM 790 N N . VAL A 1 103 ? -8.822 7.138 9.487 1.00 93.31 103 VAL A N 1
ATOM 791 C CA . VAL A 1 103 ? -9.015 8.595 9.466 1.00 93.31 103 VAL A CA 1
ATOM 792 C C . VAL A 1 103 ? -10.516 8.933 9.450 1.00 93.31 103 VAL A C 1
ATOM 794 O O . VAL A 1 103 ? -11.198 8.648 8.460 1.00 93.31 103 VAL A O 1
ATOM 797 N N . PRO A 1 104 ? -11.056 9.574 10.505 1.00 92.12 104 PRO A N 1
ATOM 798 C CA . PRO A 1 104 ? -12.468 9.925 10.566 1.00 92.12 104 PRO A CA 1
ATOM 799 C C . PRO A 1 104 ? -12.723 11.238 9.813 1.00 92.12 104 PRO A C 1
ATOM 801 O O . PRO A 1 104 ? -12.585 12.326 10.363 1.00 92.12 104 PRO A O 1
ATOM 804 N N . TYR A 1 105 ? -13.107 11.150 8.538 1.00 93.75 105 TYR A N 1
ATOM 805 C CA . TYR A 1 105 ? -13.519 12.336 7.767 1.00 93.75 105 TYR A CA 1
ATOM 806 C C . TYR A 1 105 ? -14.917 12.841 8.136 1.00 93.75 105 TYR A C 1
ATOM 808 O O . TYR A 1 105 ? -15.204 14.027 8.008 1.00 93.75 105 TYR A O 1
ATOM 816 N N . ASN A 1 106 ? -15.780 11.935 8.589 1.00 94.69 106 ASN A N 1
ATOM 817 C CA . ASN A 1 106 ? -17.117 12.245 9.072 1.00 94.69 106 ASN A CA 1
ATOM 818 C C . ASN A 1 106 ? -17.140 12.109 10.591 1.00 94.69 106 ASN A C 1
ATOM 820 O O . ASN A 1 106 ? -16.444 11.261 11.151 1.00 94.69 106 ASN A O 1
ATOM 824 N N . TYR A 1 107 ? -17.980 12.906 11.247 1.00 93.56 107 TYR A N 1
ATOM 825 C CA . TYR A 1 107 ? -18.186 12.780 12.682 1.00 93.56 107 TYR A CA 1
ATOM 826 C C . TYR A 1 107 ? -18.813 11.410 13.012 1.00 93.56 107 TYR A C 1
ATOM 828 O O . TYR A 1 107 ? -19.859 11.083 12.439 1.00 93.56 107 TYR A O 1
ATOM 836 N N . PRO A 1 108 ? -18.197 10.591 13.888 1.00 90.69 108 PRO A N 1
ATOM 837 C CA . PRO A 1 108 ? -18.740 9.287 14.246 1.00 90.69 108 PRO A CA 1
ATOM 838 C C . PRO A 1 108 ? -19.978 9.470 15.128 1.00 90.69 108 PRO A C 1
ATOM 840 O O . PRO A 1 108 ? -19.887 9.931 16.262 1.00 90.69 108 PRO A O 1
ATOM 843 N N . VAL A 1 109 ? -21.148 9.124 14.589 1.00 93.75 109 VAL A N 1
ATOM 844 C CA . VAL A 1 109 ? -22.424 9.213 15.308 1.00 93.75 109 VAL A CA 1
ATOM 845 C C . VAL A 1 109 ? -22.521 8.052 16.306 1.00 93.75 109 VAL A C 1
ATOM 847 O O . VAL A 1 109 ? -22.428 6.900 15.875 1.00 93.75 109 VAL A O 1
ATOM 850 N N . PRO A 1 110 ? -22.716 8.316 17.613 1.00 91.06 110 PRO A N 1
ATOM 851 C CA . PRO A 1 110 ? -22.885 7.262 18.607 1.00 91.06 110 PRO A CA 1
ATOM 852 C C . PRO A 1 110 ? -24.120 6.406 18.328 1.00 91.06 110 PRO A C 1
ATOM 854 O O . PRO A 1 110 ? -25.182 6.913 17.958 1.00 91.06 110 PRO A O 1
ATOM 857 N N . VAL A 1 111 ? -23.982 5.100 18.535 1.00 89.62 111 VAL A N 1
ATOM 858 C CA . VAL A 1 111 ? -25.095 4.153 18.443 1.00 89.62 111 VAL A CA 1
ATOM 859 C C . VAL A 1 111 ? -25.941 4.256 19.712 1.00 89.62 111 VAL A C 1
ATOM 861 O O . VAL A 1 111 ? -25.426 4.508 20.801 1.00 89.62 111 VAL A O 1
ATOM 864 N N . ARG A 1 112 ? -27.259 4.096 19.572 1.00 90.44 112 ARG A N 1
ATOM 865 C CA . ARG A 1 112 ? -28.169 4.037 20.717 1.00 90.44 112 ARG A CA 1
ATOM 866 C C . ARG A 1 112 ? -27.997 2.691 21.422 1.00 90.44 112 ARG A C 1
ATOM 868 O O . ARG A 1 112 ? -28.084 1.663 20.765 1.00 90.44 112 ARG A O 1
ATOM 875 N N . ASP A 1 113 ? -27.803 2.723 22.734 1.00 89.56 113 ASP A N 1
ATOM 876 C CA . ASP A 1 113 ? -27.620 1.522 23.547 1.00 89.56 113 ASP A CA 1
ATOM 877 C C . ASP A 1 113 ? -28.936 0.736 23.702 1.00 89.56 113 ASP A C 1
ATOM 879 O O . ASP A 1 113 ? -29.970 1.304 24.075 1.00 89.56 113 ASP A O 1
ATOM 883 N N . ASP A 1 114 ? -28.892 -0.559 23.394 1.00 89.25 114 ASP A N 1
ATOM 884 C CA . ASP A 1 114 ? -29.977 -1.531 23.570 1.00 89.25 114 ASP A CA 1
ATOM 885 C C . ASP A 1 114 ? -29.755 -2.455 24.785 1.00 89.25 114 ASP A C 1
ATOM 887 O O . ASP A 1 114 ? -30.603 -3.299 25.087 1.00 89.25 114 ASP A O 1
ATOM 891 N N . GLY A 1 115 ? -28.641 -2.280 25.506 1.00 87.44 115 GLY A N 1
ATOM 892 C CA . GLY A 1 115 ? -28.239 -3.084 26.657 1.00 87.44 115 GLY A CA 1
ATOM 893 C C . GLY A 1 115 ? -27.485 -4.371 26.307 1.00 87.44 115 GLY A C 1
ATOM 894 O O . GLY A 1 115 ? -27.051 -5.068 27.226 1.00 87.44 115 GLY A O 1
ATOM 895 N N . ASN A 1 116 ? -27.295 -4.701 25.022 1.00 87.25 116 ASN A N 1
ATOM 896 C CA . ASN A 1 116 ? -26.609 -5.917 24.571 1.00 87.25 116 ASN A CA 1
ATOM 897 C C . ASN A 1 116 ? -25.602 -5.648 23.432 1.00 87.25 116 ASN A C 1
ATOM 899 O O . ASN A 1 116 ? -25.559 -6.373 22.437 1.00 87.25 116 ASN A O 1
ATOM 903 N N . MET A 1 117 ? -24.737 -4.640 23.602 1.00 87.56 117 MET A N 1
ATOM 904 C CA . MET A 1 117 ? -23.642 -4.331 22.668 1.00 87.56 117 MET A CA 1
ATOM 905 C C . MET A 1 117 ? -22.2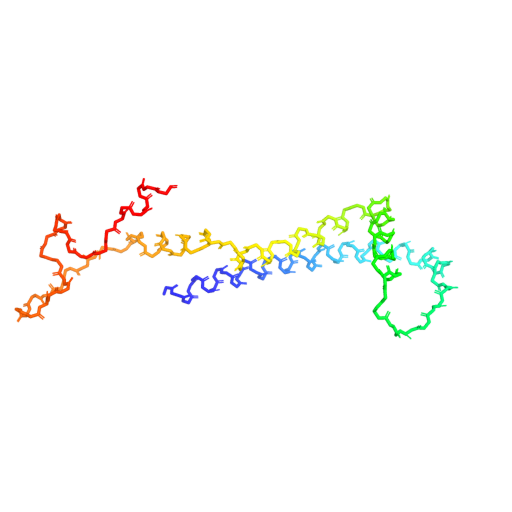39 -4.509 23.300 1.00 87.56 117 MET A C 1
ATOM 907 O O . MET A 1 117 ? -21.558 -3.547 23.680 1.00 87.56 117 MET A O 1
ATOM 911 N N . PRO A 1 118 ? -21.745 -5.761 23.437 1.00 86.06 118 PRO A N 1
ATOM 912 C CA . PRO A 1 118 ? -20.457 -6.070 24.058 1.00 86.06 118 PRO A CA 1
ATOM 913 C C . PRO A 1 118 ? -19.246 -5.754 23.168 1.00 86.06 118 PRO A C 1
ATOM 915 O O . PRO A 1 118 ? -18.128 -6.029 23.586 1.00 86.06 118 PRO A O 1
ATOM 918 N N . ASP A 1 119 ? -19.421 -5.121 22.010 1.00 87.31 119 ASP A N 1
ATOM 919 C CA . ASP A 1 119 ? -18.380 -4.687 21.065 1.00 87.31 119 ASP A CA 1
ATOM 920 C C . ASP A 1 119 ? -18.255 -3.152 20.947 1.00 87.31 119 ASP A C 1
ATOM 922 O O . ASP A 1 119 ? -17.151 -2.643 20.747 1.00 87.31 119 ASP A O 1
ATOM 926 N N . VAL A 1 120 ? -19.331 -2.401 21.198 1.00 86.44 120 VAL A N 1
ATOM 927 C CA . VAL A 1 120 ? -19.335 -0.927 21.159 1.00 86.44 120 VAL A CA 1
ATOM 928 C C . VAL A 1 120 ? -18.816 -0.331 22.481 1.00 86.44 120 VAL A C 1
ATOM 930 O O . VAL A 1 120 ? -19.310 -0.712 23.546 1.00 86.44 120 VAL A O 1
ATOM 933 N N . PRO A 1 121 ? -17.818 0.572 22.468 1.00 88.94 121 PRO A N 1
ATOM 934 C CA . PRO A 1 121 ? -17.360 1.260 23.675 1.00 88.94 121 PRO A CA 1
ATOM 935 C C . PRO A 1 121 ? -18.361 2.328 24.129 1.00 88.94 121 PRO A C 1
ATOM 937 O O . PRO A 1 121 ? -18.937 3.032 23.297 1.00 88.94 121 PRO A O 1
ATOM 940 N N . ALA A 1 122 ? -18.534 2.487 25.443 1.00 86.75 122 ALA A N 1
ATOM 941 C CA . ALA A 1 122 ? -19.373 3.556 25.996 1.00 86.75 122 ALA A CA 1
ATOM 942 C C . ALA A 1 122 ? -18.621 4.897 26.065 1.00 86.75 122 ALA A C 1
ATOM 944 O O . ALA A 1 122 ? -19.236 5.965 26.040 1.00 86.75 122 ALA A O 1
ATOM 945 N N . HIS A 1 123 ? -17.286 4.853 26.116 1.00 87.12 123 HIS A N 1
ATOM 946 C CA . HIS A 1 123 ? -16.435 6.036 26.187 1.00 87.12 123 HIS A CA 1
ATOM 947 C C . HIS A 1 123 ? -15.160 5.881 25.331 1.00 87.12 123 HIS A C 1
ATOM 949 O O . HIS A 1 123 ? -14.603 4.785 25.266 1.00 87.12 123 HIS A O 1
ATOM 955 N N . PRO A 1 124 ? -14.627 6.960 24.715 1.00 87.12 124 PRO A N 1
ATOM 956 C CA . PRO A 1 124 ? -13.444 6.883 23.845 1.00 87.12 124 PRO A CA 1
ATOM 957 C C . PRO A 1 124 ? -12.163 6.364 24.509 1.00 87.12 124 PRO A C 1
ATOM 959 O O . PRO A 1 124 ? -11.268 5.881 23.824 1.00 87.12 124 PRO A O 1
ATOM 962 N N . SER A 1 125 ? -12.043 6.506 25.830 1.00 87.00 125 SER A N 1
ATOM 963 C CA . SER A 1 125 ? -10.875 6.041 26.597 1.00 87.00 125 SER A CA 1
ATOM 964 C C . SER A 1 125 ? -10.980 4.590 27.067 1.00 87.00 125 SER A C 1
ATOM 966 O O . SER A 1 125 ? -10.093 4.123 27.778 1.00 87.00 125 SER A O 1
ATOM 968 N N . GLU A 1 126 ? -12.054 3.879 26.724 1.00 86.38 126 GLU A N 1
ATOM 969 C CA . GLU A 1 126 ? -12.153 2.458 27.037 1.00 86.38 126 GLU A CA 1
ATOM 970 C C . GLU A 1 126 ? -11.152 1.643 26.207 1.00 86.38 126 GLU A C 1
ATOM 972 O O . GLU A 1 126 ? -10.877 1.975 25.055 1.00 86.38 126 GLU A O 1
ATOM 977 N N . PRO A 1 127 ? -10.632 0.524 26.743 1.00 84.06 127 PRO A N 1
ATOM 978 C CA . PRO A 1 127 ? -9.732 -0.363 25.999 1.00 84.06 127 PRO A CA 1
ATOM 979 C C . PRO A 1 127 ? -10.430 -1.105 24.844 1.00 84.06 127 PRO A C 1
ATOM 981 O O . PRO A 1 127 ? -9.804 -1.878 24.121 1.00 84.06 127 PRO A O 1
ATOM 984 N N . LYS A 1 128 ? -11.739 -0.907 24.700 1.00 82.81 128 LYS A N 1
ATOM 985 C CA . LYS A 1 128 ? -12.632 -1.595 23.782 1.00 82.81 128 LYS A CA 1
ATOM 986 C C . LYS A 1 128 ? -12.742 -0.818 22.468 1.00 82.81 128 LYS A C 1
ATOM 988 O O . LYS A 1 128 ? -12.891 0.399 22.470 1.00 82.81 128 LYS A O 1
ATOM 993 N N . GLY A 1 129 ? -12.708 -1.532 21.345 1.00 82.69 129 GLY A N 1
ATOM 994 C CA . GLY A 1 129 ? -12.792 -0.954 20.002 1.00 82.69 129 GLY A CA 1
ATOM 995 C C . GLY A 1 129 ? -11.447 -0.886 19.277 1.00 82.69 129 GLY A C 1
ATOM 996 O O . GLY A 1 129 ? -10.453 -1.492 19.682 1.00 82.69 129 GLY A O 1
ATOM 997 N N . ASN A 1 130 ? -11.424 -0.173 18.152 1.00 86.81 130 ASN A N 1
ATOM 998 C CA . ASN A 1 130 ? -10.255 -0.123 17.279 1.00 86.81 130 ASN A CA 1
ATOM 999 C C . ASN A 1 130 ? -9.182 0.811 17.854 1.00 86.81 130 ASN A C 1
ATOM 1001 O O . ASN A 1 130 ? -9.277 2.031 17.721 1.00 86.81 130 ASN A O 1
ATOM 1005 N N . ASN A 1 131 ? -8.135 0.239 18.452 1.00 89.75 131 ASN A N 1
ATOM 1006 C CA . ASN A 1 131 ? -6.975 1.006 18.898 1.00 89.75 131 ASN A CA 1
ATOM 1007 C C . ASN A 1 131 ? -6.004 1.320 17.741 1.00 89.75 131 ASN A C 1
ATOM 1009 O O . ASN A 1 131 ? -5.942 0.628 16.721 1.00 89.75 131 ASN A O 1
ATOM 1013 N N . LEU A 1 132 ? -5.239 2.400 17.910 1.00 92.75 132 LEU A N 1
ATOM 1014 C CA . LEU A 1 132 ? -4.255 2.885 16.935 1.00 92.75 132 LEU A CA 1
ATOM 1015 C C . LEU A 1 132 ? -2.812 2.677 17.419 1.00 92.75 132 LEU A C 1
ATOM 1017 O O . LEU A 1 132 ? -1.900 3.347 16.943 1.00 92.75 132 LEU A O 1
ATOM 1021 N N . GLU A 1 133 ? -2.580 1.754 18.357 1.00 93.12 133 GLU A N 1
ATOM 1022 C CA . GLU A 1 133 ? -1.235 1.485 18.892 1.00 93.12 133 GLU A CA 1
ATOM 1023 C C . GLU A 1 133 ? -0.276 0.984 17.807 1.00 93.12 133 GLU A C 1
ATOM 1025 O O . GLU A 1 133 ? 0.890 1.362 17.779 1.00 93.12 133 GLU A O 1
ATOM 1030 N N . TRP A 1 134 ? -0.773 0.208 16.842 1.00 92.88 134 TRP A N 1
ATOM 1031 C CA . TRP A 1 134 ? 0.015 -0.215 15.682 1.00 92.88 134 TRP A CA 1
ATOM 1032 C C . TRP A 1 134 ? 0.491 0.963 14.818 1.00 92.88 134 TRP A C 1
ATOM 1034 O O . TRP A 1 134 ? 1.534 0.851 14.191 1.00 92.88 134 TRP A O 1
ATOM 1044 N N . LEU A 1 135 ? -0.255 2.075 14.773 1.00 93.38 135 LEU A N 1
ATOM 1045 C CA . LEU A 1 135 ? 0.104 3.267 13.998 1.00 93.38 135 LEU A CA 1
ATOM 1046 C C . LEU A 1 135 ? 1.100 4.148 14.756 1.00 93.38 135 LEU A C 1
ATOM 1048 O O . LEU A 1 135 ? 1.947 4.781 14.138 1.00 93.38 135 LEU A O 1
ATOM 1052 N N . LYS A 1 136 ? 1.008 4.183 16.090 1.00 93.19 136 LYS A N 1
ATOM 1053 C CA . LYS A 1 136 ? 1.962 4.903 16.948 1.00 93.19 136 LYS A CA 1
ATOM 1054 C C . LYS A 1 136 ? 3.348 4.255 16.960 1.00 93.19 136 LYS A C 1
ATOM 1056 O O . LYS A 1 136 ? 4.333 4.957 17.146 1.00 93.19 136 LYS A O 1
ATOM 1061 N N . ASN A 1 137 ? 3.397 2.933 16.800 1.00 91.88 137 ASN A N 1
ATOM 1062 C CA . ASN A 1 137 ? 4.619 2.126 16.847 1.00 91.88 137 ASN A CA 1
ATOM 1063 C C . ASN A 1 137 ? 5.148 1.733 15.452 1.00 91.88 137 ASN A C 1
ATOM 1065 O O . ASN A 1 137 ? 6.034 0.881 15.368 1.00 91.88 137 ASN A O 1
ATOM 1069 N N . LEU A 1 138 ? 4.562 2.285 14.382 1.00 85.38 138 LEU A N 1
ATOM 1070 C CA . LEU A 1 138 ? 4.990 2.075 12.995 1.00 85.38 138 LEU A CA 1
ATOM 1071 C C . LEU A 1 138 ? 6.256 2.883 12.689 1.00 85.38 138 LEU A C 1
ATOM 1073 O O . LEU A 1 138 ? 7.138 2.325 12.000 1.00 85.38 138 LEU A O 1
#

Secondary structure (DSSP, 8-state):
-HHHHHHHHHHHHHHHHHHHHHHHHHHHHHHHHHTTTTTSS-----------HHHHHHHHHHHHHHHHH-HHHHHHHHHHHHHHHHHHH-TTHHHHHHHHHHS--S--PPPPP-S--SSS-SSTTSS-S---HHHHT-

Foldseek 3Di:
DVVVVVVVVVVVVVVVVVVVVVVVVVVVVVVVVCVVVPPPPPPDDDDDDDPDVVVVVVVVVVLVVCCVPPVPVSVVVVCVVCVVPCCVPPPCVVVVVVVVVPDPPDDDDDDDDPPPDPQDDPDPPDPGDDDCVVVVVD

InterPro domains:
  IPR026626 NADH dehydrogenase [ubiquinone] 1 alpha subcomplex subunit 3 [PF14987] (61-138)
  IPR026626 NADH dehydrogenase [ubiquinone] 1 alpha subcomplex subunit 3 [PTHR15221] (55-138)

Radius of gyration: 26.5 Å; chains: 1; bounding box: 54×38×69 Å

pLDDT: mean 72.01, std 19.61, range [39.09, 94.69]

Organism: NCBI:txid1841481